Protein AF-A0A7C5KL69-F1 (afdb_monomer_lite)

Radius of gyration: 14.46 Å; chains: 1; bounding box: 50×27×31 Å

Foldseek 3Di:
DPPPDDPLLVVLVVDDPVVVVVVCVVVVLCVPPDQQGPQNLVSLVSCCVVVVPPALQCSQVVCQVCVVVCCVSVNPHRDDSVRSVVSCQSNPPVNVPPPDDDD

pLDDT: mean 81.3, std 14.26, range [33.22, 94.44]

Secondary structure (DSSP, 8-state):
------HHHHHHHTS-HHHHHHHHHHTTTTTT-SSS-HHHHHHHHHHHHHTT--SHHHHHHHHHHTHHHHGGGT--SPPPHHHHHHHHHHT-TTGGGS-----

Sequence (103 aa):
MVVKASLFSQLLDMIPRNQFAKIVKEGGYDKNFKKFKAWDQLVSMVYCHLGQAKSLREISMGLGSIQGKIRHLGTKRAPNKSTLAHANMRRDPRSSRRPSIPS

Structure (mmCIF, N/CA/C/O backbone):
data_AF-A0A7C5KL69-F1
#
_entry.id   AF-A0A7C5KL69-F1
#
loop_
_atom_site.group_PDB
_atom_site.id
_atom_site.type_symbol
_atom_site.label_atom_id
_atom_site.label_alt_id
_atom_site.label_comp_id
_atom_site.label_asym_id
_atom_site.label_entity_id
_atom_site.label_seq_id
_atom_site.pdbx_PDB_ins_code
_atom_site.Cartn_x
_atom_site.Cartn_y
_atom_site.Cartn_z
_atom_site.occupancy
_atom_site.B_iso_or_equiv
_atom_site.auth_seq_id
_atom_site.auth_comp_id
_atom_site.auth_asym_id
_atom_site.auth_atom_id
_atom_site.pdbx_PDB_model_num
ATOM 1 N N . MET A 1 1 ? -24.347 -11.555 -1.133 1.00 33.22 1 MET A N 1
ATOM 2 C CA . MET A 1 1 ? -24.157 -10.846 0.151 1.00 33.22 1 MET A CA 1
ATOM 3 C C . MET A 1 1 ? -22.950 -9.930 -0.004 1.00 33.22 1 MET A C 1
ATOM 5 O O . MET A 1 1 ? -21.832 -10.424 -0.051 1.00 33.22 1 MET A O 1
ATOM 9 N N . VAL A 1 2 ? -23.154 -8.627 -0.214 1.00 43.03 2 VAL A N 1
ATOM 10 C CA . VAL A 1 2 ? -22.031 -7.680 -0.309 1.00 43.03 2 VAL A CA 1
ATOM 11 C C . VAL A 1 2 ? -21.524 -7.462 1.110 1.00 43.03 2 VAL A C 1
ATOM 13 O O . VAL A 1 2 ? -22.175 -6.794 1.911 1.00 43.03 2 VAL A O 1
ATOM 16 N N . VAL A 1 3 ? -20.397 -8.084 1.451 1.00 50.19 3 VAL A N 1
ATOM 17 C CA . VAL A 1 3 ? -19.668 -7.749 2.676 1.00 50.19 3 VAL A CA 1
ATOM 18 C C . VAL A 1 3 ? -19.342 -6.261 2.554 1.00 50.19 3 VAL A C 1
ATOM 20 O O . VAL A 1 3 ? -18.676 -5.872 1.598 1.00 50.19 3 VAL A O 1
ATOM 23 N N . LYS A 1 4 ? -19.868 -5.408 3.443 1.00 49.38 4 LYS A N 1
ATOM 24 C CA . LYS A 1 4 ? -19.548 -3.971 3.448 1.00 49.38 4 LYS A CA 1
ATOM 25 C C . LYS A 1 4 ? -18.061 -3.806 3.768 1.00 49.38 4 LYS A C 1
ATOM 27 O O . LYS A 1 4 ? -17.666 -3.669 4.923 1.00 49.38 4 LYS A O 1
ATOM 32 N N . ALA A 1 5 ? -17.243 -3.861 2.728 1.00 64.81 5 ALA A N 1
ATOM 33 C CA . ALA A 1 5 ? -15.868 -3.414 2.740 1.00 64.81 5 ALA A CA 1
ATOM 34 C C . ALA A 1 5 ? -15.871 -1.925 3.135 1.00 64.81 5 ALA A C 1
ATOM 36 O O . ALA A 1 5 ? -16.756 -1.174 2.722 1.00 64.81 5 ALA A O 1
ATOM 37 N N . SER A 1 6 ? -14.936 -1.496 3.985 1.00 80.56 6 SER A N 1
ATOM 38 C CA . SER A 1 6 ? -14.817 -0.082 4.371 1.00 80.56 6 SER A CA 1
ATOM 39 C C . SER A 1 6 ? -14.636 0.808 3.133 1.00 80.56 6 SER A C 1
ATOM 41 O O . SER A 1 6 ? -14.173 0.325 2.102 1.00 80.56 6 SER A O 1
ATOM 43 N N . LEU A 1 7 ? -14.921 2.115 3.228 1.00 84.62 7 LEU A N 1
ATOM 44 C CA . LEU A 1 7 ? -14.658 3.063 2.127 1.00 84.62 7 LEU A CA 1
ATOM 45 C C . LEU A 1 7 ? -13.213 2.947 1.608 1.00 84.62 7 LEU A C 1
ATOM 47 O O . LEU A 1 7 ? -12.959 2.998 0.412 1.00 84.62 7 LEU A O 1
ATOM 51 N N . PHE A 1 8 ? -12.268 2.702 2.515 1.00 86.06 8 PHE A N 1
ATOM 52 C CA . PHE A 1 8 ? -10.881 2.387 2.189 1.00 86.06 8 PHE A CA 1
ATOM 53 C C . PHE A 1 8 ? -10.730 1.160 1.277 1.00 86.06 8 PHE A C 1
ATOM 55 O O . PHE A 1 8 ? -10.009 1.220 0.286 1.00 86.06 8 PHE A O 1
ATOM 62 N N . SER A 1 9 ? -11.411 0.057 1.592 1.00 83.62 9 SER A N 1
ATOM 63 C CA . SER A 1 9 ? -11.405 -1.149 0.759 1.00 83.62 9 SER A CA 1
ATOM 64 C C . SER A 1 9 ? -12.059 -0.892 -0.595 1.00 83.62 9 SER A C 1
ATOM 66 O O . SER A 1 9 ? -11.480 -1.249 -1.611 1.00 83.62 9 SER A O 1
ATOM 68 N N . GLN A 1 10 ? -13.205 -0.206 -0.618 1.00 86.81 10 GLN A N 1
ATOM 69 C CA . GLN A 1 10 ? -13.901 0.138 -1.859 1.00 86.81 10 GLN A CA 1
ATOM 70 C C . GLN A 1 10 ? -13.014 0.977 -2.789 1.00 86.81 10 GLN A C 1
ATOM 72 O O . GLN A 1 10 ? -12.904 0.676 -3.973 1.00 86.81 10 GLN A O 1
ATOM 77 N N . LEU A 1 11 ? -12.317 1.980 -2.248 1.00 88.50 11 LEU A N 1
ATOM 78 C CA . LEU A 1 11 ? -11.383 2.804 -3.017 1.00 88.50 11 LEU A CA 1
ATOM 79 C C . LEU A 1 11 ? -10.195 2.002 -3.557 1.00 88.50 11 LEU A C 1
ATOM 81 O O . LEU A 1 11 ? -9.762 2.237 -4.681 1.00 88.50 11 LEU A O 1
ATOM 85 N N . LEU A 1 12 ? -9.666 1.051 -2.783 1.00 88.25 12 LEU A N 1
ATOM 86 C CA . LEU A 1 12 ? -8.588 0.181 -3.255 1.00 88.25 12 LEU A CA 1
ATOM 87 C C . LEU A 1 12 ? -9.057 -0.807 -4.328 1.00 88.25 12 LEU A C 1
ATOM 89 O O . LEU A 1 12 ? -8.280 -1.115 -5.232 1.00 88.25 12 LEU A O 1
ATOM 93 N N . ASP A 1 13 ? -10.303 -1.274 -4.251 1.00 87.31 13 ASP A N 1
ATOM 94 C CA . ASP A 1 13 ? -10.899 -2.185 -5.233 1.00 87.31 13 ASP A CA 1
ATOM 95 C C . ASP A 1 13 ? -11.166 -1.494 -6.579 1.00 87.31 13 ASP A C 1
ATOM 97 O O . ASP A 1 13 ? -11.105 -2.138 -7.626 1.00 87.31 13 ASP A O 1
ATOM 101 N N . MET A 1 14 ? -11.371 -0.172 -6.582 1.00 89.38 14 MET A N 1
ATOM 102 C CA . MET A 1 14 ? -11.479 0.619 -7.815 1.00 89.38 14 MET A CA 1
ATOM 103 C C . MET A 1 14 ? -10.159 0.712 -8.595 1.00 89.38 14 MET A C 1
ATOM 105 O O . MET A 1 14 ? -10.170 1.085 -9.767 1.00 89.38 14 MET A O 1
ATOM 109 N N . ILE A 1 15 ? -9.018 0.390 -7.976 1.00 91.00 15 ILE A N 1
ATOM 110 C CA . ILE A 1 15 ? -7.708 0.485 -8.625 1.00 91.00 15 ILE A CA 1
ATOM 111 C C . ILE A 1 15 ? -7.403 -0.836 -9.352 1.00 91.00 15 ILE A C 1
ATOM 113 O O . ILE A 1 15 ? -7.164 -1.859 -8.700 1.00 91.00 15 ILE A O 1
ATOM 117 N N . PRO A 1 16 ? -7.330 -0.846 -10.699 1.00 91.81 16 PRO A N 1
ATOM 118 C CA . PRO A 1 16 ? -7.071 -2.064 -11.459 1.00 91.81 16 PRO A CA 1
ATOM 119 C C . PRO A 1 16 ? -5.658 -2.597 -11.183 1.00 91.81 16 PRO A C 1
ATOM 121 O O . PRO A 1 16 ? -4.658 -2.094 -11.701 1.00 91.81 16 PRO A O 1
ATOM 124 N N . ARG A 1 17 ? -5.578 -3.675 -10.393 1.00 90.12 17 ARG A N 1
ATOM 125 C CA . ARG A 1 17 ? -4.325 -4.313 -9.941 1.00 90.12 17 ARG A CA 1
ATOM 126 C C . ARG A 1 17 ? -3.348 -4.615 -11.070 1.00 90.12 17 ARG A C 1
ATOM 128 O O . ARG A 1 17 ? -2.152 -4.384 -10.918 1.00 90.12 17 ARG A O 1
ATOM 135 N N . ASN A 1 18 ? -3.857 -5.114 -12.193 1.00 92.19 18 ASN A N 1
ATOM 136 C CA . ASN A 1 18 ? -3.036 -5.513 -13.335 1.00 92.19 18 ASN A CA 1
ATOM 137 C C . ASN A 1 18 ? -2.395 -4.303 -14.024 1.00 92.19 18 ASN A C 1
ATOM 139 O O . ASN A 1 18 ? -1.209 -4.336 -14.347 1.00 92.19 18 ASN A O 1
ATOM 143 N N . GLN A 1 19 ? -3.156 -3.219 -14.201 1.00 94.38 19 GLN A N 1
ATOM 144 C CA . GLN A 1 19 ? -2.640 -1.986 -14.800 1.00 94.38 19 GLN A CA 1
ATOM 145 C C . GLN A 1 19 ? -1.623 -1.323 -13.869 1.00 94.38 19 GLN A C 1
ATOM 147 O O . GLN A 1 19 ? -0.538 -0.950 -14.307 1.00 94.38 19 GLN A O 1
ATOM 152 N N . PHE A 1 20 ? -1.919 -1.277 -12.566 1.00 93.56 20 PHE A N 1
ATOM 153 C CA . PHE A 1 20 ? -0.971 -0.796 -11.566 1.00 93.56 20 PHE A CA 1
ATOM 154 C C . PHE A 1 20 ? 0.333 -1.606 -11.586 1.00 93.56 20 PHE A C 1
ATOM 156 O O . PHE A 1 20 ? 1.419 -1.037 -11.642 1.00 93.56 20 PHE A O 1
ATOM 163 N N . ALA A 1 21 ? 0.244 -2.939 -11.596 1.00 92.00 21 ALA A N 1
ATOM 164 C CA . ALA A 1 21 ? 1.415 -3.809 -11.647 1.00 92.00 21 ALA A CA 1
ATOM 165 C C . ALA A 1 21 ? 2.250 -3.596 -12.921 1.00 92.00 21 ALA A C 1
ATOM 167 O O . ALA A 1 21 ? 3.480 -3.626 -12.852 1.00 92.00 21 ALA A O 1
ATOM 168 N N . LYS A 1 22 ? 1.600 -3.340 -14.065 1.00 94.44 22 LYS A N 1
ATOM 169 C CA . LYS A 1 22 ? 2.276 -3.009 -15.325 1.00 94.44 22 LYS A CA 1
ATOM 170 C C . LYS A 1 22 ? 3.075 -1.707 -15.204 1.00 94.44 22 LYS A C 1
ATOM 172 O O . LYS A 1 22 ? 4.277 -1.732 -15.455 1.00 94.44 22 LYS A O 1
ATOM 177 N N . ILE A 1 23 ? 2.461 -0.633 -14.701 1.00 93.19 23 ILE A N 1
ATOM 178 C CA . ILE A 1 23 ? 3.134 0.660 -14.464 1.00 93.19 23 ILE A CA 1
ATOM 179 C C . ILE A 1 23 ? 4.312 0.495 -13.493 1.00 93.19 23 ILE A C 1
ATOM 181 O O . ILE A 1 23 ? 5.404 1.013 -13.726 1.00 93.19 23 ILE A O 1
ATOM 185 N N . VAL A 1 24 ? 4.120 -0.271 -12.414 1.00 92.25 24 VAL A N 1
ATOM 186 C CA . VAL A 1 24 ? 5.178 -0.543 -11.429 1.00 92.25 24 VAL A CA 1
ATOM 187 C C . VAL A 1 24 ? 6.373 -1.250 -12.060 1.00 92.25 24 VAL A C 1
ATOM 189 O O . VAL A 1 24 ? 7.523 -0.917 -11.756 1.00 92.25 24 VAL A O 1
ATOM 192 N N . LYS A 1 25 ? 6.103 -2.221 -12.936 1.00 91.19 25 LYS A N 1
ATOM 193 C CA . LYS A 1 25 ? 7.127 -2.983 -13.649 1.00 91.19 25 LYS A CA 1
ATOM 194 C C . LYS A 1 25 ? 7.879 -2.108 -14.651 1.00 91.19 25 LYS A C 1
ATOM 196 O O . LYS A 1 25 ? 9.107 -2.135 -14.648 1.00 91.19 25 LYS A O 1
ATOM 201 N N . GLU A 1 26 ? 7.160 -1.327 -15.454 1.00 91.00 26 GLU A N 1
ATOM 202 C CA . GLU A 1 26 ? 7.729 -0.421 -16.461 1.00 91.00 26 GLU A CA 1
ATOM 203 C C . GLU A 1 26 ? 8.617 0.652 -15.818 1.00 91.00 26 GLU A C 1
ATOM 205 O O . GLU A 1 26 ? 9.756 0.842 -16.236 1.00 91.00 26 GLU A O 1
ATOM 210 N N . GLY A 1 27 ? 8.155 1.275 -14.729 1.00 86.12 27 GLY A N 1
ATOM 211 C CA . GLY A 1 27 ? 8.936 2.269 -13.988 1.00 86.12 27 GLY A CA 1
ATOM 212 C C . GLY A 1 27 ? 9.998 1.687 -13.048 1.00 86.12 27 GLY A C 1
ATOM 213 O O . GLY A 1 27 ? 10.775 2.428 -12.451 1.00 86.12 27 GLY A O 1
ATOM 214 N N . GLY A 1 28 ? 10.054 0.362 -12.873 1.00 86.00 28 GLY A N 1
ATOM 215 C CA . GLY A 1 28 ? 11.028 -0.290 -11.996 1.00 86.00 28 GLY A CA 1
ATOM 216 C C . GLY A 1 28 ? 10.911 0.084 -10.510 1.00 86.00 28 GLY A C 1
ATOM 217 O O . GLY A 1 28 ? 11.883 -0.079 -9.770 1.00 86.00 28 GLY A O 1
ATOM 218 N N . TYR A 1 29 ? 9.743 0.548 -10.054 1.00 86.12 29 TYR A N 1
ATOM 219 C CA . TYR A 1 29 ? 9.543 1.111 -8.709 1.00 86.12 29 TYR A CA 1
ATOM 220 C C . TYR A 1 29 ? 9.719 0.099 -7.560 1.00 86.12 29 TYR A C 1
ATOM 222 O O . TYR A 1 29 ? 9.882 0.496 -6.404 1.00 86.12 29 TYR A O 1
ATOM 230 N N . ASP A 1 30 ? 9.732 -1.202 -7.865 1.00 88.38 30 ASP A N 1
ATOM 231 C CA . ASP A 1 30 ? 9.943 -2.286 -6.895 1.00 88.38 30 ASP A CA 1
ATOM 232 C C . ASP A 1 30 ? 11.328 -2.946 -6.959 1.00 88.38 30 ASP A C 1
ATOM 234 O O . ASP A 1 30 ? 11.625 -3.795 -6.119 1.00 88.38 30 ASP A O 1
ATOM 238 N N . LYS A 1 31 ? 12.218 -2.535 -7.877 1.00 81.75 31 LYS A N 1
ATOM 239 C CA . LYS A 1 31 ? 13.531 -3.187 -8.087 1.00 81.75 31 LYS A CA 1
ATOM 240 C C . LYS A 1 31 ? 14.376 -3.296 -6.807 1.00 81.75 31 LYS A C 1
ATOM 242 O O . LYS A 1 31 ? 15.041 -4.304 -6.595 1.00 81.75 31 LYS A O 1
ATOM 247 N N . ASN A 1 32 ? 14.296 -2.297 -5.926 1.00 80.69 32 ASN A N 1
ATOM 248 C CA . ASN A 1 32 ? 15.068 -2.234 -4.676 1.00 80.69 32 ASN A CA 1
ATOM 249 C C . ASN A 1 32 ? 14.265 -2.637 -3.424 1.00 80.69 32 ASN A C 1
ATOM 251 O O . ASN A 1 32 ? 14.759 -2.505 -2.304 1.00 80.69 32 ASN A O 1
ATOM 255 N N . PHE A 1 33 ? 13.027 -3.114 -3.580 1.00 80.94 33 PHE A N 1
ATOM 256 C CA . PHE A 1 33 ? 12.104 -3.338 -2.468 1.00 80.94 33 PHE A CA 1
ATOM 257 C C . PHE A 1 33 ? 11.673 -4.805 -2.361 1.00 80.94 33 PHE A C 1
ATOM 259 O O . PHE A 1 33 ? 10.739 -5.256 -3.015 1.00 80.94 33 PHE A O 1
ATOM 266 N N . LYS A 1 34 ? 12.320 -5.559 -1.461 1.00 76.19 34 LYS A N 1
ATOM 267 C CA . LYS A 1 34 ? 12.028 -6.994 -1.264 1.00 76.19 34 LYS A CA 1
ATOM 268 C C . LYS A 1 34 ? 10.730 -7.265 -0.493 1.00 76.19 34 LYS A C 1
ATOM 270 O O . LYS A 1 34 ? 10.031 -8.231 -0.783 1.00 76.19 34 LYS A O 1
ATOM 275 N N . LYS A 1 35 ? 10.434 -6.452 0.529 1.00 79.12 35 LYS A N 1
ATOM 276 C CA . LYS A 1 35 ? 9.353 -6.712 1.506 1.00 79.12 35 LYS A CA 1
ATOM 277 C C . LYS A 1 35 ? 8.225 -5.673 1.509 1.00 79.12 35 LYS A C 1
ATOM 279 O O . LYS A 1 35 ? 7.175 -5.969 2.061 1.00 79.12 35 LYS A O 1
ATOM 284 N N . PHE A 1 36 ? 8.444 -4.493 0.925 1.00 86.62 36 PHE A N 1
ATOM 285 C CA . PHE A 1 36 ? 7.482 -3.386 0.904 1.00 86.62 36 PHE A CA 1
ATOM 286 C C . PHE A 1 36 ? 7.294 -2.882 -0.524 1.00 86.62 36 PHE A C 1
ATOM 288 O O . PHE A 1 36 ? 8.065 -2.053 -1.008 1.00 86.62 36 PHE A O 1
ATOM 295 N N . LYS A 1 37 ? 6.307 -3.432 -1.221 1.00 90.19 37 LYS A N 1
ATOM 296 C CA . LYS A 1 37 ? 6.072 -3.180 -2.643 1.00 90.19 37 LYS A CA 1
ATOM 297 C C . LYS A 1 37 ? 5.370 -1.843 -2.871 1.00 90.19 37 LYS A C 1
ATOM 299 O O . LYS A 1 37 ? 4.871 -1.214 -1.938 1.00 90.19 37 LYS A O 1
ATOM 304 N N . ALA A 1 38 ? 5.312 -1.406 -4.122 1.00 91.44 38 ALA A N 1
ATOM 305 C CA . ALA A 1 38 ? 4.616 -0.188 -4.518 1.00 91.44 38 ALA A CA 1
ATOM 306 C C . ALA A 1 38 ? 3.130 -0.255 -4.139 1.00 91.44 38 ALA A C 1
ATOM 308 O O . ALA A 1 38 ? 2.544 0.752 -3.756 1.00 91.44 38 ALA A O 1
ATOM 309 N N . TRP A 1 39 ? 2.548 -1.460 -4.146 1.00 92.06 39 TRP A N 1
ATOM 310 C CA . TRP A 1 39 ? 1.192 -1.675 -3.651 1.00 92.06 39 TRP A CA 1
ATOM 311 C C . TRP A 1 39 ? 1.050 -1.349 -2.156 1.00 92.06 39 TRP A C 1
ATOM 313 O O . TRP A 1 39 ? 0.133 -0.634 -1.767 1.00 92.06 39 TRP A O 1
ATOM 323 N N . ASP A 1 40 ? 1.978 -1.816 -1.315 1.00 90.69 40 ASP A N 1
ATOM 324 C CA . ASP A 1 40 ? 1.937 -1.545 0.127 1.00 90.69 40 ASP A CA 1
ATOM 325 C C . ASP A 1 40 ? 2.059 -0.036 0.412 1.00 90.69 40 ASP A C 1
ATOM 327 O O . ASP A 1 40 ? 1.411 0.499 1.315 1.00 90.69 40 ASP A O 1
ATOM 331 N N . GLN A 1 41 ? 2.846 0.679 -0.396 1.00 91.75 41 GLN A N 1
ATOM 332 C CA . GLN A 1 41 ? 2.938 2.135 -0.324 1.00 91.75 41 GLN A CA 1
ATOM 333 C C . GLN A 1 41 ? 1.650 2.824 -0.764 1.00 91.75 41 GLN A C 1
ATOM 335 O O . GLN A 1 41 ? 1.196 3.721 -0.063 1.00 91.75 41 GLN A O 1
ATOM 340 N N . LEU A 1 42 ? 1.044 2.403 -1.876 1.00 92.88 42 LEU A N 1
ATOM 341 C CA . LEU A 1 42 ? -0.229 2.950 -2.345 1.00 92.88 42 LEU A CA 1
ATOM 342 C C . LEU A 1 42 ? -1.300 2.845 -1.256 1.00 92.88 42 LEU A C 1
ATOM 344 O O . LEU A 1 42 ? -1.917 3.844 -0.901 1.00 92.88 42 LEU A O 1
ATOM 348 N N . VAL A 1 43 ? -1.452 1.660 -0.665 1.00 91.69 43 VAL A N 1
ATOM 349 C CA . VAL A 1 43 ? -2.367 1.402 0.459 1.00 91.69 43 VAL A CA 1
ATOM 350 C C . VAL A 1 43 ? -2.087 2.357 1.619 1.00 91.69 43 VAL A C 1
ATOM 352 O O . VAL A 1 43 ? -3.013 2.923 2.200 1.00 91.69 43 VAL A O 1
ATOM 355 N N . SER A 1 44 ? -0.808 2.582 1.926 1.00 91.81 44 SER A N 1
ATOM 356 C CA . SER A 1 44 ? -0.396 3.490 2.997 1.00 91.81 44 SER A CA 1
ATOM 357 C C . SER A 1 44 ? -0.760 4.945 2.710 1.00 91.81 44 SER A C 1
ATOM 359 O O . SER A 1 44 ? -1.217 5.658 3.602 1.00 91.81 44 SER A O 1
ATOM 361 N N . MET A 1 45 ? -0.604 5.378 1.459 1.00 92.88 45 MET A N 1
ATOM 362 C CA . MET A 1 45 ? -0.971 6.725 1.037 1.00 92.88 45 MET A CA 1
ATOM 363 C C . MET A 1 45 ? -2.488 6.905 1.004 1.00 92.88 45 MET A C 1
ATOM 365 O O . MET A 1 45 ? -2.973 7.917 1.491 1.00 92.88 45 MET A O 1
ATOM 369 N N . VAL A 1 46 ? -3.263 5.934 0.519 1.00 91.44 46 VAL A N 1
ATOM 370 C CA . VAL A 1 46 ? -4.735 6.007 0.562 1.00 91.44 46 VAL A CA 1
ATOM 371 C C . VAL A 1 46 ? -5.227 6.105 2.010 1.00 91.44 46 VAL A C 1
ATOM 373 O O . VAL A 1 46 ? -6.075 6.940 2.315 1.00 91.44 46 VAL A O 1
ATOM 376 N N . TYR A 1 47 ? -4.637 5.331 2.928 1.00 90.00 47 TYR A N 1
ATOM 377 C CA . TYR A 1 47 ? -4.955 5.424 4.354 1.00 90.00 47 TYR A CA 1
ATOM 378 C C . TYR A 1 47 ? -4.642 6.813 4.916 1.00 90.00 47 TYR A C 1
ATOM 380 O O . TYR A 1 47 ? -5.456 7.371 5.643 1.00 90.00 47 TYR A O 1
ATOM 388 N N . CYS A 1 48 ? -3.495 7.392 4.548 1.00 91.50 48 CYS A N 1
ATOM 389 C CA . CYS A 1 48 ? -3.115 8.742 4.959 1.00 91.50 48 CYS A CA 1
ATOM 390 C C . CYS A 1 48 ? -4.175 9.783 4.580 1.00 91.50 48 CYS A C 1
ATOM 392 O O . CYS A 1 48 ? -4.545 10.605 5.415 1.00 91.50 48 CYS A O 1
ATOM 394 N N . HIS A 1 49 ? -4.676 9.730 3.343 1.00 90.44 49 HIS A N 1
ATOM 395 C CA . HIS A 1 49 ? -5.668 10.687 2.855 1.00 90.44 49 HIS A CA 1
ATOM 396 C C . HIS A 1 49 ? -7.023 10.514 3.553 1.00 90.44 49 HIS A C 1
ATOM 398 O O . HIS A 1 49 ? -7.643 11.502 3.931 1.00 90.44 49 HIS A O 1
ATOM 404 N N . LEU A 1 50 ? -7.471 9.273 3.773 1.00 89.06 50 LEU A N 1
ATOM 405 C CA . LEU A 1 50 ? -8.769 9.009 4.407 1.00 89.06 50 LEU A CA 1
ATOM 406 C C . LEU A 1 50 ? -8.757 9.209 5.923 1.00 89.06 50 LEU A C 1
ATOM 408 O O . LEU A 1 50 ? -9.727 9.697 6.491 1.00 89.06 50 LEU A O 1
ATOM 412 N N . GLY A 1 51 ? -7.668 8.817 6.581 1.00 85.38 51 GLY A N 1
ATOM 413 C CA . GLY A 1 51 ? -7.497 8.949 8.026 1.00 85.38 51 GLY A CA 1
ATOM 414 C C . GLY A 1 51 ? -7.011 10.328 8.462 1.00 85.38 51 GLY A C 1
ATOM 415 O O . GLY A 1 51 ? -6.773 10.515 9.650 1.00 85.38 51 GLY A O 1
ATOM 416 N N . GLN A 1 52 ? -6.808 11.258 7.517 1.00 87.81 52 GLN A N 1
ATOM 417 C CA . GLN A 1 52 ? -6.181 12.566 7.742 1.00 87.81 52 GLN A CA 1
ATOM 418 C C . GLN A 1 52 ? -4.889 12.466 8.571 1.00 87.81 52 GLN A C 1
ATOM 420 O O . GLN A 1 52 ? -4.606 13.323 9.410 1.00 87.81 52 GLN A O 1
ATOM 425 N N . ALA A 1 53 ? -4.117 11.396 8.357 1.00 90.19 53 ALA A N 1
ATOM 426 C CA . ALA A 1 53 ? -2.914 11.139 9.132 1.00 90.19 53 ALA A CA 1
ATOM 427 C C . ALA A 1 53 ? -1.893 12.248 8.854 1.00 90.19 53 ALA A C 1
ATOM 429 O O . ALA A 1 53 ? -1.514 12.484 7.706 1.00 90.19 53 ALA A O 1
ATOM 430 N N . LYS A 1 54 ? -1.431 12.920 9.908 1.00 89.06 54 LYS A N 1
ATOM 431 C CA . LYS A 1 54 ? -0.520 14.070 9.805 1.00 89.06 54 LYS A CA 1
ATOM 432 C C . LYS A 1 54 ? 0.946 13.669 9.918 1.00 89.06 54 LYS A C 1
ATOM 434 O O . LYS A 1 54 ? 1.836 14.492 9.718 1.00 89.06 54 LYS A O 1
ATOM 439 N N . SER A 1 55 ? 1.221 12.400 10.221 1.00 91.00 55 SER A N 1
ATOM 440 C CA . SER A 1 55 ? 2.581 11.897 10.374 1.00 91.00 55 SER A CA 1
ATOM 441 C C . SER A 1 55 ? 2.756 10.472 9.848 1.00 91.00 55 SER A C 1
ATOM 443 O O . SER A 1 55 ? 1.860 9.632 9.913 1.00 91.00 55 SER A O 1
ATOM 445 N N . LEU A 1 56 ? 3.977 10.146 9.404 1.00 90.94 56 LEU A N 1
ATOM 446 C CA . LEU A 1 56 ? 4.345 8.772 9.027 1.00 90.94 56 LEU A CA 1
ATOM 447 C C . LEU A 1 56 ? 4.137 7.775 10.177 1.00 90.94 56 LEU A C 1
ATOM 449 O O . LEU A 1 56 ? 3.906 6.592 9.941 1.00 90.94 56 LEU A O 1
ATOM 453 N N . ARG A 1 57 ? 4.227 8.250 11.427 1.00 89.88 57 ARG A N 1
ATOM 454 C CA . ARG A 1 57 ? 3.976 7.435 12.616 1.00 89.88 57 ARG A CA 1
ATOM 455 C C . ARG A 1 57 ? 2.498 7.071 12.730 1.00 89.88 57 ARG A C 1
ATOM 457 O O . ARG A 1 57 ? 2.205 5.900 12.946 1.00 89.88 57 ARG A O 1
ATOM 464 N N . GLU A 1 58 ? 1.597 8.033 12.547 1.00 90.94 58 GLU A N 1
ATOM 465 C CA . GLU A 1 58 ? 0.150 7.783 12.526 1.00 90.94 58 GLU A CA 1
ATOM 466 C C . GLU A 1 58 ? -0.238 6.812 11.413 1.00 90.94 58 GLU A C 1
ATOM 468 O O . GLU A 1 58 ? -1.035 5.908 11.650 1.00 90.94 58 GLU A O 1
ATOM 473 N N . ILE A 1 59 ? 0.379 6.928 10.232 1.00 91.38 59 ILE A N 1
ATOM 474 C CA . ILE A 1 59 ? 0.151 5.984 9.130 1.00 91.38 59 ILE A CA 1
ATOM 475 C C . ILE A 1 59 ? 0.590 4.571 9.536 1.00 91.38 59 ILE A C 1
ATOM 477 O O . ILE A 1 59 ? -0.200 3.633 9.457 1.00 91.38 59 ILE A O 1
ATOM 481 N N . SER A 1 60 ? 1.829 4.401 10.009 1.00 91.25 60 SER A N 1
ATOM 482 C CA . SER A 1 60 ? 2.358 3.090 10.408 1.00 91.25 60 SER A CA 1
ATOM 483 C C . SER A 1 60 ? 1.573 2.447 11.554 1.00 91.25 60 SER A C 1
ATOM 485 O O . SER A 1 60 ? 1.256 1.261 11.490 1.00 91.25 60 SER A O 1
ATOM 487 N N . MET A 1 61 ? 1.250 3.214 12.599 1.00 90.19 61 MET A N 1
ATOM 488 C CA . MET A 1 61 ? 0.500 2.709 13.753 1.00 90.19 61 MET A CA 1
ATOM 489 C C . MET A 1 61 ? -0.960 2.418 13.396 1.00 90.19 61 MET A C 1
ATOM 491 O O . MET A 1 61 ? -1.481 1.370 13.771 1.00 90.19 61 MET A O 1
ATOM 495 N N . GLY A 1 62 ? -1.599 3.303 12.628 1.00 89.19 62 GLY A N 1
ATOM 496 C CA . GLY A 1 62 ? -2.978 3.142 12.177 1.00 89.19 62 GLY A CA 1
ATOM 497 C C . GLY A 1 62 ? -3.163 1.943 11.249 1.00 89.19 62 GLY A C 1
ATOM 498 O O . GLY A 1 62 ? -4.069 1.141 11.442 1.00 89.19 62 GLY A O 1
ATOM 499 N N . LEU A 1 63 ? -2.248 1.732 10.300 1.00 88.56 63 LEU A N 1
ATOM 500 C CA . LEU A 1 63 ? -2.248 0.519 9.474 1.00 88.56 63 LEU A CA 1
ATOM 501 C C . LEU A 1 63 ? -1.958 -0.743 10.291 1.00 88.56 63 LEU A C 1
ATOM 503 O O . LEU A 1 63 ? -2.488 -1.808 9.977 1.00 88.56 63 LEU A O 1
ATOM 507 N N . GLY A 1 64 ? -1.136 -0.629 11.338 1.00 87.31 64 GLY A N 1
ATOM 508 C CA . GLY A 1 64 ? -0.884 -1.706 12.294 1.00 87.31 64 GLY A CA 1
ATOM 509 C C . GLY A 1 64 ? -2.152 -2.146 13.023 1.00 87.31 64 GLY A C 1
ATOM 510 O O . GLY A 1 64 ? -2.422 -3.343 13.105 1.00 87.31 64 GLY A O 1
ATOM 511 N N . SER A 1 65 ? -2.976 -1.198 13.479 1.00 85.44 65 SER A N 1
ATOM 512 C CA . SER A 1 65 ? -4.214 -1.509 14.207 1.00 85.44 65 SER A CA 1
ATOM 513 C C . SER A 1 65 ? -5.288 -2.161 13.327 1.00 85.44 65 SER A C 1
ATOM 515 O O . SER A 1 65 ? -6.095 -2.948 13.821 1.00 85.44 65 SER A O 1
ATOM 517 N N . ILE A 1 66 ? -5.274 -1.903 12.013 1.00 81.31 66 ILE A N 1
ATOM 518 C CA . ILE A 1 66 ? -6.214 -2.508 11.052 1.00 81.31 66 ILE A CA 1
ATOM 519 C C . ILE A 1 66 ? -5.610 -3.651 10.226 1.00 81.31 66 ILE A C 1
ATOM 521 O O . ILE A 1 66 ? -6.280 -4.169 9.332 1.00 81.31 66 ILE A O 1
ATOM 525 N N . GLN A 1 67 ? -4.382 -4.088 10.521 1.00 80.25 67 GLN A N 1
ATOM 526 C CA . GLN A 1 67 ? -3.632 -5.045 9.699 1.00 80.25 67 GLN A CA 1
ATOM 527 C C . GLN A 1 67 ? -4.413 -6.339 9.414 1.00 80.25 67 GLN A C 1
ATOM 529 O O . GLN A 1 67 ? -4.456 -6.803 8.273 1.00 80.25 67 GLN A O 1
ATOM 534 N N . GLY A 1 68 ? -5.071 -6.907 10.432 1.00 76.75 68 GLY A N 1
ATOM 535 C CA . GLY A 1 68 ? -5.885 -8.119 10.279 1.00 76.75 68 GLY A CA 1
ATOM 536 C C . GLY A 1 68 ? -7.053 -7.939 9.304 1.00 76.75 68 GLY A C 1
ATOM 537 O O . GLY A 1 68 ? -7.387 -8.862 8.563 1.00 76.75 68 GLY A O 1
ATOM 538 N N . LYS A 1 69 ? -7.616 -6.726 9.238 1.00 74.06 69 LYS A N 1
ATOM 539 C CA . LYS A 1 69 ? -8.738 -6.373 8.360 1.00 74.06 69 LYS A CA 1
ATOM 540 C C . LYS A 1 69 ? -8.305 -6.049 6.936 1.00 74.06 69 LYS A C 1
ATOM 542 O O . LYS A 1 69 ? -9.139 -6.136 6.056 1.00 74.06 69 LYS A O 1
ATOM 547 N N . ILE A 1 70 ? -7.043 -5.700 6.681 1.00 74.56 70 ILE A N 1
ATOM 548 C CA . ILE A 1 70 ? -6.573 -5.303 5.338 1.00 74.56 70 ILE A CA 1
ATOM 549 C C . ILE A 1 70 ? -5.710 -6.368 4.651 1.00 74.56 70 ILE A C 1
ATOM 551 O O . ILE A 1 70 ? -5.274 -6.172 3.519 1.00 74.56 70 ILE A O 1
ATOM 555 N N . ARG A 1 71 ? -5.479 -7.523 5.293 1.00 73.12 71 ARG A N 1
ATOM 556 C CA . ARG A 1 71 ? -4.645 -8.608 4.740 1.00 73.12 71 ARG A CA 1
ATOM 557 C C . ARG A 1 71 ? -5.151 -9.121 3.389 1.00 73.12 71 ARG A C 1
ATOM 559 O O . ARG A 1 71 ? -4.351 -9.479 2.527 1.00 73.12 71 ARG A O 1
ATOM 566 N N . HIS A 1 72 ? -6.470 -9.148 3.200 1.00 74.44 72 HIS A N 1
ATOM 567 C CA . HIS A 1 72 ? -7.098 -9.569 1.946 1.00 74.44 72 HIS A CA 1
ATOM 568 C C . HIS A 1 72 ? -6.941 -8.534 0.819 1.00 74.44 72 HIS A C 1
ATOM 570 O O . HIS A 1 72 ? -7.051 -8.887 -0.347 1.00 74.44 72 HIS A O 1
ATOM 576 N N . LEU A 1 73 ? -6.573 -7.291 1.144 1.00 73.56 73 LEU A N 1
ATO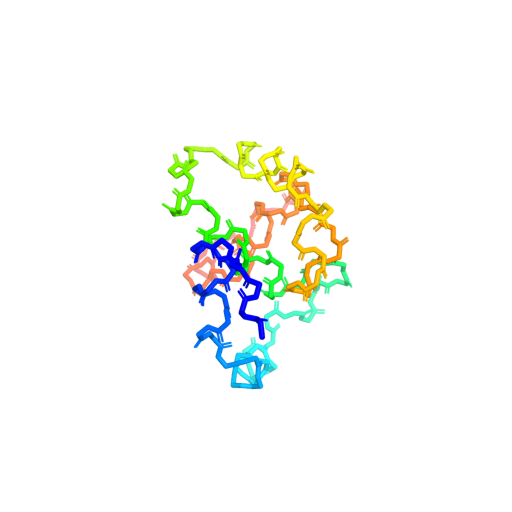M 577 C CA . LEU A 1 73 ? -6.302 -6.216 0.183 1.00 73.56 73 LEU A CA 1
ATOM 578 C C . LEU A 1 73 ? -4.855 -6.251 -0.336 1.00 73.56 73 LEU A C 1
ATOM 580 O O . LEU A 1 73 ? -4.342 -5.265 -0.868 1.00 73.56 73 LEU A O 1
ATOM 584 N N . GLY A 1 74 ? -4.169 -7.387 -0.204 1.00 71.62 74 GLY A N 1
ATOM 585 C CA . GLY A 1 74 ? -2.828 -7.612 -0.746 1.00 71.62 74 GLY A CA 1
ATOM 586 C C . GLY A 1 74 ? -1.683 -7.055 0.103 1.00 71.62 74 GLY A C 1
ATOM 587 O O . GLY A 1 74 ? -0.525 -7.304 -0.227 1.00 71.62 74 GLY A O 1
ATOM 588 N N . THR A 1 75 ? -1.981 -6.364 1.206 1.00 75.44 75 THR A N 1
ATOM 589 C CA . THR A 1 75 ? -0.982 -5.815 2.132 1.00 75.44 75 THR A CA 1
ATOM 590 C C . THR A 1 75 ? -0.663 -6.849 3.204 1.00 75.44 75 THR A C 1
ATOM 592 O O . THR A 1 75 ? -1.476 -7.136 4.083 1.00 75.44 75 THR A O 1
ATOM 595 N N . LYS A 1 76 ? 0.526 -7.456 3.145 1.00 70.94 76 LYS A N 1
ATOM 596 C CA . LYS A 1 76 ? 0.880 -8.551 4.070 1.00 70.94 76 LYS A CA 1
ATOM 597 C C . LYS A 1 76 ? 1.250 -8.049 5.464 1.00 70.94 76 LYS A C 1
ATOM 599 O O . LYS A 1 76 ? 1.055 -8.767 6.447 1.00 70.94 76 LYS A O 1
ATOM 604 N N . ARG A 1 77 ? 1.832 -6.849 5.554 1.00 77.69 77 ARG A N 1
ATOM 605 C CA . ARG A 1 77 ? 2.305 -6.251 6.807 1.00 77.69 77 ARG A CA 1
ATOM 606 C C . ARG A 1 77 ? 2.109 -4.746 6.814 1.00 77.69 77 ARG A C 1
ATOM 608 O O . ARG A 1 77 ? 2.267 -4.109 5.778 1.00 77.69 77 ARG A O 1
ATOM 615 N N . ALA A 1 78 ? 1.809 -4.194 7.987 1.00 82.44 78 ALA A N 1
ATOM 616 C CA . ALA A 1 78 ? 1.859 -2.753 8.174 1.00 82.44 78 ALA A CA 1
ATOM 617 C C . ALA A 1 78 ? 3.308 -2.259 7.985 1.00 82.44 78 ALA A C 1
ATOM 619 O O . ALA A 1 78 ? 4.247 -2.926 8.441 1.00 82.44 78 ALA A O 1
ATOM 620 N N . PRO A 1 79 ? 3.521 -1.125 7.299 1.00 85.12 79 PRO A N 1
ATOM 621 C CA . PRO A 1 79 ? 4.856 -0.577 7.128 1.00 85.12 79 PRO A CA 1
ATOM 622 C C . PRO A 1 79 ? 5.401 -0.049 8.446 1.00 85.12 79 PRO A C 1
ATOM 624 O O . PRO A 1 79 ? 4.700 0.633 9.194 1.00 85.12 79 PRO A O 1
ATOM 627 N N . ASN A 1 80 ? 6.694 -0.251 8.685 1.00 87.56 80 ASN A N 1
ATOM 628 C CA . ASN A 1 80 ? 7.388 0.556 9.680 1.00 87.56 80 ASN A CA 1
ATOM 629 C C . ASN A 1 80 ? 7.624 1.983 9.124 1.00 87.56 80 ASN A C 1
ATOM 631 O O . ASN A 1 80 ? 7.654 2.205 7.907 1.00 87.56 80 ASN A O 1
ATOM 635 N N . LYS A 1 81 ? 7.802 2.954 10.025 1.00 90.44 81 LYS A N 1
ATOM 636 C CA . LYS A 1 81 ? 7.957 4.376 9.672 1.00 90.44 81 LYS A CA 1
ATOM 637 C C . LYS A 1 81 ? 9.126 4.610 8.706 1.00 90.44 81 LYS A C 1
ATOM 639 O O . LYS A 1 81 ? 8.983 5.346 7.733 1.00 90.44 81 LYS A O 1
ATOM 644 N N . SER A 1 82 ? 10.280 3.998 8.974 1.00 87.88 82 SER A N 1
ATOM 645 C CA . SER A 1 82 ? 11.508 4.187 8.190 1.00 87.88 82 SER A CA 1
ATOM 646 C C . SER A 1 82 ? 11.411 3.593 6.783 1.00 87.88 82 SER A C 1
ATOM 648 O O . SER A 1 82 ? 11.850 4.224 5.827 1.00 87.88 82 SER A O 1
ATOM 650 N N . THR A 1 83 ? 10.772 2.432 6.622 1.00 89.38 83 THR A N 1
ATOM 651 C CA . THR A 1 83 ? 10.520 1.819 5.307 1.00 89.38 83 THR A CA 1
ATOM 652 C C . THR A 1 83 ? 9.556 2.669 4.499 1.00 89.38 83 THR A C 1
ATOM 654 O O . THR A 1 83 ? 9.810 2.886 3.318 1.00 89.38 83 THR A O 1
ATOM 657 N N . LEU A 1 84 ? 8.490 3.191 5.120 1.00 89.94 84 LEU A N 1
ATOM 658 C CA . LEU A 1 84 ? 7.551 4.081 4.437 1.00 89.94 84 LEU A CA 1
ATOM 659 C C . LEU A 1 84 ? 8.235 5.382 3.990 1.00 89.94 84 LEU A C 1
ATOM 661 O O . LEU A 1 84 ? 8.082 5.784 2.840 1.00 89.94 84 LEU A O 1
ATOM 665 N N . ALA A 1 85 ? 9.043 5.999 4.859 1.00 90.62 85 ALA A N 1
ATOM 666 C CA . ALA A 1 85 ? 9.825 7.189 4.520 1.00 90.62 85 ALA A CA 1
ATOM 667 C C . ALA A 1 85 ? 10.779 6.933 3.340 1.00 90.62 85 ALA A C 1
ATOM 669 O O . ALA A 1 85 ? 10.783 7.675 2.359 1.00 90.62 85 ALA A O 1
ATOM 670 N N . HIS A 1 86 ? 11.554 5.849 3.416 1.00 88.69 86 HIS A N 1
ATOM 671 C CA . HIS A 1 86 ? 12.508 5.461 2.380 1.00 88.69 86 HIS A CA 1
ATOM 672 C C . HIS A 1 86 ? 11.811 5.128 1.050 1.00 88.69 86 HIS A C 1
ATOM 674 O O . HIS A 1 86 ? 12.290 5.501 -0.019 1.00 88.69 86 HIS A O 1
ATOM 680 N N . ALA A 1 87 ? 10.650 4.471 1.099 1.00 88.81 87 ALA A N 1
ATOM 681 C CA . ALA A 1 87 ? 9.835 4.196 -0.078 1.00 88.81 87 ALA A CA 1
ATOM 682 C C . ALA A 1 87 ? 9.279 5.465 -0.730 1.00 88.81 87 ALA A C 1
ATOM 684 O O . ALA A 1 87 ? 9.367 5.599 -1.950 1.00 88.81 87 ALA A O 1
ATOM 685 N N . ASN A 1 88 ? 8.768 6.405 0.070 1.00 89.44 88 ASN A N 1
ATOM 686 C CA . ASN A 1 88 ? 8.308 7.703 -0.420 1.00 89.44 88 ASN A CA 1
ATOM 687 C C . ASN A 1 88 ? 9.441 8.468 -1.105 1.00 89.44 88 ASN A C 1
ATOM 689 O O . ASN A 1 88 ? 9.244 8.990 -2.194 1.00 89.44 88 ASN A O 1
ATOM 693 N N . MET A 1 89 ? 10.640 8.458 -0.522 1.00 87.25 89 MET A N 1
ATOM 694 C CA . MET A 1 89 ? 11.800 9.126 -1.106 1.00 87.25 89 MET A CA 1
ATOM 695 C C . MET A 1 89 ? 12.241 8.488 -2.429 1.00 87.25 89 MET A C 1
ATOM 697 O O . MET A 1 89 ? 12.467 9.196 -3.402 1.00 87.25 89 MET A O 1
ATOM 701 N N . ARG A 1 90 ? 12.36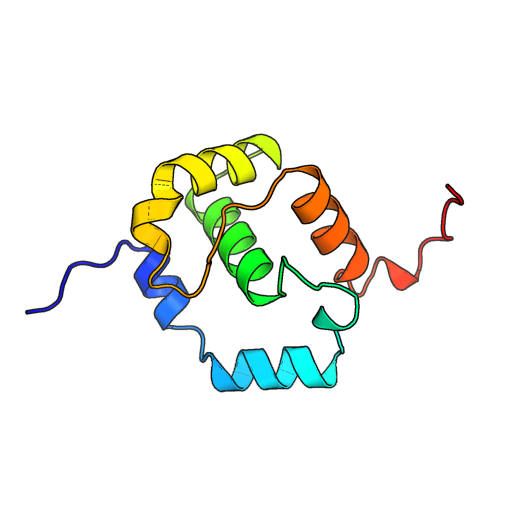1 7.158 -2.501 1.00 85.94 90 ARG A N 1
ATOM 702 C CA . ARG A 1 90 ? 12.933 6.481 -3.684 1.00 85.94 90 ARG A CA 1
ATOM 703 C C . ARG A 1 90 ? 11.970 6.293 -4.846 1.00 85.94 90 ARG A C 1
ATOM 705 O O . ARG A 1 90 ? 12.423 5.989 -5.945 1.00 85.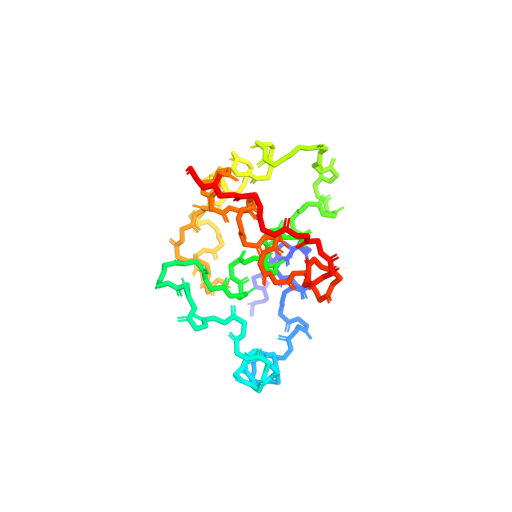94 90 ARG A O 1
ATOM 712 N N . ARG A 1 91 ? 10.667 6.413 -4.605 1.00 84.06 91 ARG A N 1
ATOM 713 C CA . ARG A 1 91 ? 9.638 6.338 -5.652 1.00 84.06 91 ARG A CA 1
ATOM 714 C C . ARG A 1 91 ? 9.081 7.711 -6.027 1.00 84.06 91 ARG A C 1
ATOM 716 O O . ARG A 1 91 ? 8.200 7.777 -6.875 1.00 84.06 91 ARG A O 1
ATOM 723 N N . ASP A 1 92 ? 9.598 8.788 -5.433 1.00 81.50 92 ASP A N 1
ATOM 724 C CA . ASP A 1 92 ? 9.309 10.148 -5.876 1.00 81.50 92 ASP A CA 1
ATOM 725 C C . ASP A 1 92 ? 10.077 10.441 -7.180 1.00 81.50 92 ASP A C 1
ATOM 727 O O . ASP A 1 92 ? 11.308 10.495 -7.169 1.00 81.50 92 ASP A O 1
ATOM 731 N N . PRO A 1 93 ? 9.389 10.662 -8.314 1.00 68.19 93 PRO A N 1
ATOM 732 C CA . PRO A 1 93 ? 10.047 10.998 -9.575 1.00 68.19 93 PRO A CA 1
ATOM 733 C C . PRO A 1 93 ? 10.794 12.341 -9.529 1.00 68.19 93 PRO A C 1
ATOM 735 O O . PRO A 1 93 ? 11.609 12.610 -10.408 1.00 68.19 93 PRO A O 1
ATOM 738 N N . ARG A 1 94 ? 10.532 13.193 -8.528 1.00 70.50 94 ARG A N 1
ATOM 739 C CA . ARG A 1 94 ? 11.211 14.480 -8.324 1.00 70.50 94 ARG A CA 1
ATOM 740 C C . ARG A 1 94 ? 12.461 14.360 -7.450 1.00 70.50 94 ARG A C 1
ATOM 742 O O . ARG A 1 94 ? 13.315 15.245 -7.511 1.00 70.50 94 ARG A O 1
ATOM 749 N N . SER A 1 95 ? 12.603 13.294 -6.656 1.00 63.16 95 SER A N 1
ATOM 750 C CA . SER A 1 95 ? 13.745 13.126 -5.743 1.00 63.16 95 SER A CA 1
ATOM 751 C C . SER A 1 95 ? 15.043 12.755 -6.460 1.00 63.16 95 SER A C 1
ATOM 753 O O . SER A 1 95 ? 16.119 13.034 -5.939 1.00 63.16 95 SER A O 1
ATOM 755 N N . SER A 1 96 ? 14.961 12.238 -7.688 1.00 55.69 96 SER A N 1
ATOM 756 C CA . SER A 1 96 ? 16.102 12.008 -8.588 1.00 55.69 96 SER A CA 1
ATOM 757 C C . SER A 1 96 ? 16.872 13.285 -8.959 1.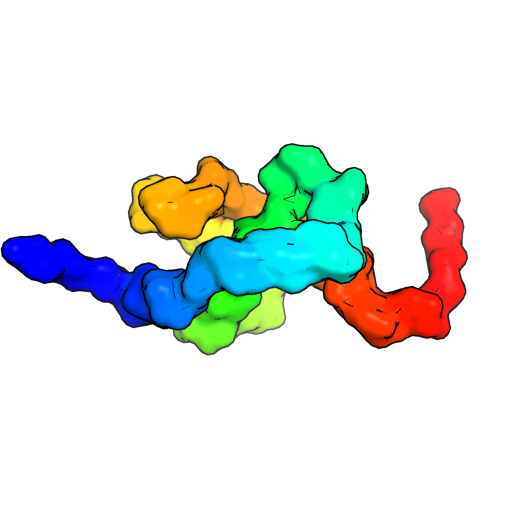00 55.69 96 SER A C 1
ATOM 759 O O . SER A 1 96 ? 17.937 13.196 -9.562 1.00 55.69 96 SER A O 1
ATOM 761 N N . ARG A 1 97 ? 16.371 14.471 -8.578 1.00 52.94 97 ARG A N 1
ATOM 762 C CA . ARG A 1 97 ? 17.073 15.759 -8.702 1.00 52.94 97 ARG A CA 1
ATOM 763 C C . ARG A 1 97 ? 17.783 16.221 -7.426 1.00 52.94 97 ARG A C 1
ATOM 765 O O . ARG A 1 97 ? 18.358 17.306 -7.432 1.00 52.94 97 ARG A O 1
ATOM 772 N N . ARG A 1 98 ? 17.727 15.469 -6.320 1.00 48.28 98 ARG A N 1
ATOM 773 C CA . ARG A 1 98 ? 18.466 15.815 -5.095 1.00 48.28 98 ARG A CA 1
ATOM 774 C C . ARG A 1 98 ? 19.779 15.033 -5.033 1.00 48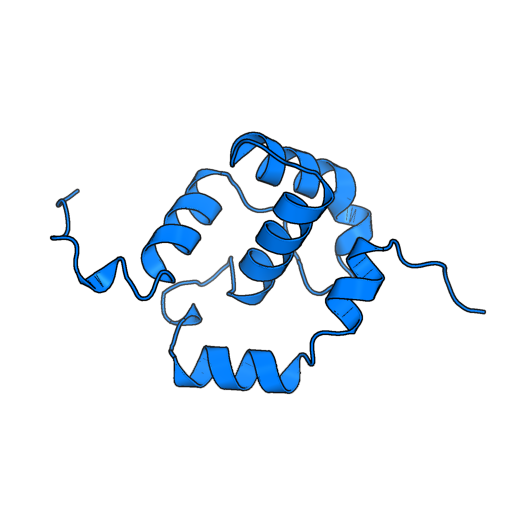.28 98 ARG A C 1
ATOM 776 O O . ARG A 1 98 ? 19.742 13.815 -5.204 1.00 48.28 98 ARG A O 1
ATOM 783 N N . PRO A 1 99 ? 20.922 15.695 -4.770 1.00 41.44 99 PRO A N 1
ATOM 784 C CA . PRO A 1 99 ? 22.188 15.000 -4.600 1.00 41.44 99 PRO A CA 1
ATOM 785 C C . PRO A 1 99 ? 22.072 14.025 -3.426 1.00 41.44 99 PRO A C 1
ATOM 787 O O . PRO A 1 99 ? 21.565 14.364 -2.355 1.00 41.44 99 PRO A O 1
ATOM 790 N N . SER A 1 100 ? 22.496 12.789 -3.668 1.00 50.84 100 SER A N 1
ATOM 791 C CA . SER A 1 100 ? 22.571 11.722 -2.679 1.00 50.84 100 SER A CA 1
ATOM 792 C C . SER A 1 100 ? 23.467 12.1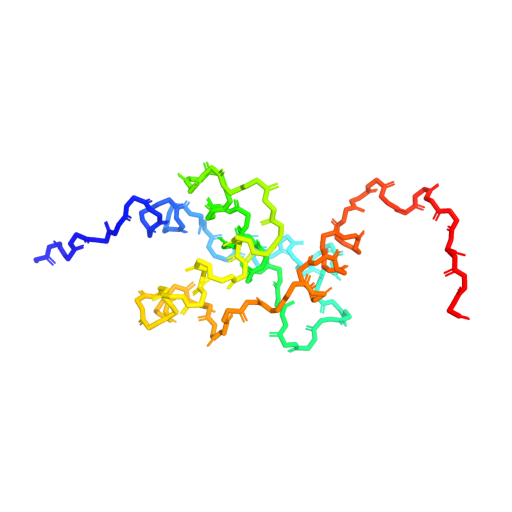52 -1.520 1.00 50.84 100 SER A C 1
ATOM 794 O O . SER A 1 100 ? 24.671 12.307 -1.702 1.00 50.84 100 SER A O 1
ATOM 796 N N . ILE A 1 101 ? 22.883 12.332 -0.336 1.00 50.62 101 ILE A N 1
ATOM 797 C CA . ILE A 1 101 ? 23.644 12.454 0.910 1.00 50.62 101 ILE A CA 1
ATOM 798 C C . ILE A 1 101 ? 24.238 11.061 1.190 1.00 50.62 101 ILE A C 1
ATOM 800 O O . ILE A 1 101 ? 23.458 10.103 1.266 1.00 50.62 101 ILE A O 1
ATOM 804 N N . PRO A 1 102 ? 25.574 10.905 1.276 1.00 40.91 102 PRO A N 1
ATOM 805 C CA . PRO A 1 102 ? 26.186 9.625 1.612 1.00 40.91 102 PRO A CA 1
ATOM 806 C C . PRO A 1 102 ? 25.811 9.226 3.044 1.00 40.91 102 PRO A C 1
ATOM 808 O O . PRO A 1 102 ? 25.567 10.092 3.884 1.00 40.91 102 PRO A O 1
ATOM 811 N N . SER A 1 103 ? 25.722 7.915 3.285 1.00 47.41 103 SER A N 1
ATOM 812 C CA . SER A 1 103 ? 25.551 7.344 4.631 1.00 47.41 103 SER A CA 1
ATOM 813 C C . SER A 1 103 ? 26.780 7.556 5.501 1.00 47.41 103 SER A C 1
ATOM 815 O O . SER A 1 103 ? 27.892 7.544 4.930 1.00 47.41 103 SER A O 1
#